Protein AF-A0A849Q2N9-F1 (afdb_monomer)

Se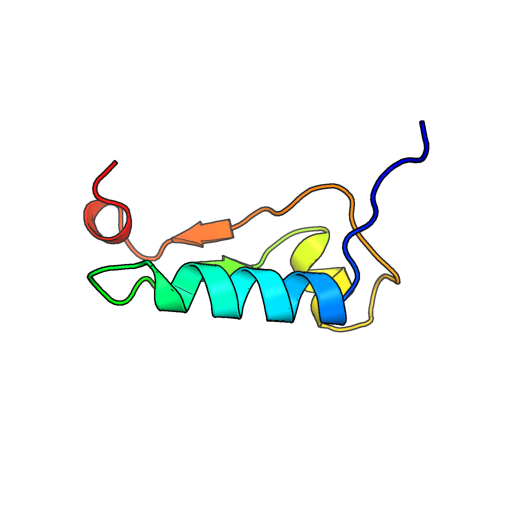quence (60 aa):
MGLKLFDKQYLKKEFEKLNGVLSEHVSLYLIGGGSMSFQKYKPATKDIDVVVRANDELNL

pLDDT: mean 88.31, std 11.21, range [43.81, 96.81]

Mean predicted aligned error: 4.64 Å

Secondary structure (DSSP, 8-state):
-----B-HHHHHHHHHHHHHH-SS---EEEEHHHHHHHTTSSS-BS--EEEES-GGGT--

Structure (mmCIF, N/CA/C/O backbone):
data_AF-A0A849Q2N9-F1
#
_entry.id   AF-A0A849Q2N9-F1
#
loop_
_atom_site.group_PDB
_atom_site.id
_atom_site.type_symbol
_atom_site.label_atom_id
_atom_site.label_alt_id
_atom_site.label_comp_id
_atom_site.label_asym_id
_atom_site.label_e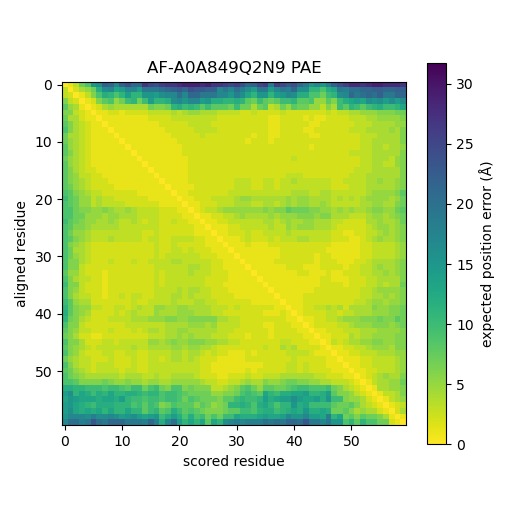ntity_id
_atom_site.label_seq_id
_atom_site.pdbx_PDB_ins_code
_atom_site.Cartn_x
_atom_site.Cartn_y
_atom_site.Cartn_z
_atom_site.occupancy
_atom_site.B_iso_or_equiv
_atom_site.auth_seq_id
_atom_site.auth_comp_id
_atom_site.auth_asym_id
_atom_site.auth_atom_id
_atom_site.pdbx_PDB_model_num
ATOM 1 N N . MET A 1 1 ? 7.133 18.774 -15.225 1.00 43.81 1 MET A N 1
ATOM 2 C CA . MET A 1 1 ? 6.921 18.167 -13.893 1.00 43.81 1 MET A CA 1
ATOM 3 C C . MET A 1 1 ? 6.841 16.659 -14.104 1.00 43.81 1 MET A C 1
ATOM 5 O O . MET A 1 1 ? 5.960 16.220 -14.830 1.00 43.81 1 MET A O 1
ATOM 9 N N . GLY A 1 2 ? 7.837 15.888 -13.656 1.00 57.25 2 GLY A N 1
ATOM 10 C CA . GLY A 1 2 ? 7.908 14.450 -13.950 1.00 57.25 2 GLY A CA 1
ATOM 11 C C . GLY A 1 2 ? 6.817 13.666 -13.220 1.00 57.25 2 G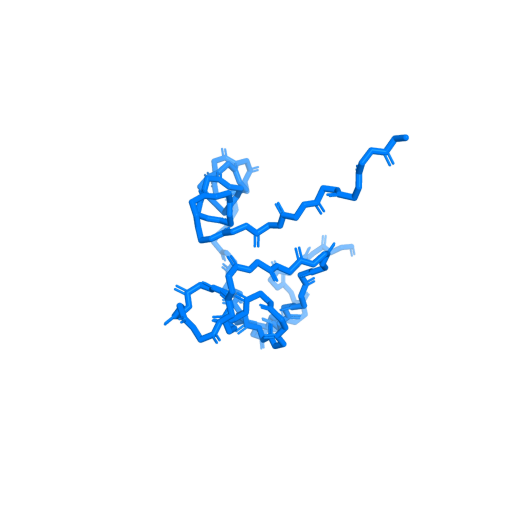LY A C 1
ATOM 12 O O . GLY A 1 2 ? 6.512 13.972 -12.070 1.00 57.25 2 GLY A O 1
ATOM 13 N N . LEU A 1 3 ? 6.229 12.666 -13.882 1.00 66.75 3 LEU A N 1
ATOM 14 C CA . LEU A 1 3 ? 5.294 11.729 -13.254 1.00 66.75 3 LEU A CA 1
ATOM 15 C C . LEU A 1 3 ? 5.992 11.028 -12.082 1.00 66.75 3 LEU A C 1
ATOM 17 O O . LEU A 1 3 ? 6.963 10.300 -12.291 1.00 66.75 3 LEU A O 1
ATOM 21 N N . LYS A 1 4 ? 5.506 11.250 -10.856 1.00 75.62 4 LYS A N 1
ATOM 22 C CA . LYS A 1 4 ? 5.989 10.525 -9.679 1.00 75.62 4 LYS A CA 1
ATOM 23 C C . LYS A 1 4 ? 5.528 9.074 -9.804 1.00 75.62 4 LYS A C 1
ATOM 25 O O . LYS A 1 4 ? 4.335 8.811 -9.923 1.00 75.62 4 LYS A O 1
ATOM 30 N N . LEU A 1 5 ? 6.485 8.157 -9.840 1.00 86.81 5 LEU A N 1
ATOM 31 C CA . LEU A 1 5 ? 6.246 6.722 -9.902 1.00 86.81 5 LEU A CA 1
ATOM 32 C C . LEU A 1 5 ? 6.500 6.110 -8.518 1.00 86.81 5 LEU A C 1
ATOM 34 O O . LEU A 1 5 ? 7.430 6.507 -7.818 1.00 86.81 5 LEU A O 1
ATOM 38 N N . PHE A 1 6 ? 5.658 5.162 -8.125 1.00 92.62 6 PHE A N 1
ATOM 39 C CA . PHE A 1 6 ? 5.681 4.474 -6.840 1.00 92.62 6 PHE A CA 1
ATOM 40 C C . PHE A 1 6 ? 6.281 3.084 -7.030 1.00 92.62 6 PHE A C 1
ATOM 42 O O . PHE A 1 6 ? 5.614 2.160 -7.503 1.00 92.62 6 PHE A O 1
ATOM 49 N N . ASP A 1 7 ? 7.562 2.952 -6.704 1.00 93.38 7 ASP A N 1
ATOM 50 C CA . ASP A 1 7 ? 8.240 1.661 -6.643 1.00 93.38 7 ASP A CA 1
ATOM 51 C C . ASP A 1 7 ? 7.981 0.953 -5.300 1.00 93.38 7 ASP A C 1
ATOM 53 O O . ASP A 1 7 ? 7.342 1.479 -4.385 1.00 93.38 7 ASP A O 1
ATOM 57 N N . LYS A 1 8 ? 8.512 -0.263 -5.156 1.00 94.75 8 LYS A N 1
ATOM 58 C CA . LYS A 1 8 ? 8.386 -1.055 -3.926 1.00 94.75 8 LYS A CA 1
ATOM 59 C C . LYS A 1 8 ? 8.871 -0.319 -2.667 1.00 94.75 8 LYS A C 1
ATOM 61 O O . LYS A 1 8 ? 8.271 -0.474 -1.605 1.00 94.75 8 LYS A O 1
ATOM 66 N N . GLN A 1 9 ? 9.979 0.414 -2.753 1.00 95.00 9 GLN A N 1
ATOM 67 C CA . GLN A 1 9 ? 10.609 1.057 -1.597 1.00 95.00 9 GLN A CA 1
ATOM 68 C C . GLN A 1 9 ? 9.799 2.271 -1.155 1.00 95.00 9 GLN A C 1
ATOM 70 O O . GLN A 1 9 ? 9.604 2.473 0.042 1.00 95.00 9 GLN A O 1
ATOM 75 N N . TYR A 1 10 ? 9.287 3.033 -2.120 1.00 93.75 10 TYR A N 1
ATOM 76 C CA . TYR A 1 10 ? 8.331 4.100 -1.890 1.00 93.75 10 TYR A CA 1
ATOM 77 C C . TYR A 1 10 ? 7.068 3.563 -1.215 1.00 93.75 10 TYR A C 1
ATOM 79 O O . TYR A 1 10 ? 6.730 4.018 -0.127 1.00 93.75 10 TYR A O 1
ATOM 87 N N . LEU A 1 11 ? 6.426 2.544 -1.802 1.00 93.69 11 LEU A N 1
ATOM 88 C CA . LEU A 1 11 ? 5.197 1.953 -1.259 1.00 93.69 11 LEU A CA 1
ATOM 89 C C . LEU A 1 11 ? 5.388 1.471 0.187 1.00 93.69 11 LEU A C 1
ATOM 91 O O . LEU A 1 11 ? 4.573 1.784 1.047 1.00 93.69 11 LEU A O 1
ATOM 95 N N . LYS A 1 12 ? 6.495 0.773 0.484 1.00 94.94 12 LYS A N 1
ATOM 96 C CA . LYS A 1 12 ? 6.801 0.302 1.846 1.00 94.94 12 LYS A CA 1
ATOM 97 C C . LYS A 1 12 ? 6.923 1.458 2.841 1.00 94.94 12 LYS A C 1
ATOM 99 O O . LYS A 1 12 ? 6.323 1.396 3.908 1.00 94.94 12 LYS A O 1
ATOM 104 N N . LYS A 1 13 ? 7.662 2.512 2.481 1.00 95.62 13 LYS A N 1
ATOM 105 C CA . LYS A 1 13 ? 7.841 3.694 3.338 1.00 95.62 13 LYS A CA 1
ATOM 106 C C . LYS A 1 13 ? 6.527 4.423 3.594 1.00 95.62 13 LYS A C 1
ATOM 108 O O . LYS A 1 13 ? 6.304 4.881 4.707 1.00 95.62 13 LYS A O 1
ATOM 113 N N . GLU A 1 14 ? 5.669 4.551 2.585 1.00 93.44 14 GLU A N 1
ATOM 114 C CA . GLU A 1 14 ? 4.369 5.200 2.766 1.00 93.44 14 GLU A CA 1
ATOM 115 C C . GLU A 1 14 ? 3.438 4.366 3.657 1.00 93.44 14 GLU A C 1
ATOM 117 O O . GLU A 1 14 ? 2.810 4.929 4.549 1.00 93.44 14 GLU A O 1
ATOM 122 N N . PHE A 1 15 ? 3.414 3.033 3.522 1.00 93.69 15 PHE A N 1
ATOM 123 C CA . PHE A 1 15 ? 2.652 2.182 4.447 1.00 93.69 15 PHE A CA 1
ATOM 124 C C . PHE A 1 15 ? 3.193 2.227 5.884 1.00 93.69 15 PHE A C 1
ATOM 126 O O . PHE A 1 15 ? 2.404 2.264 6.823 1.00 93.69 15 PHE A O 1
ATOM 133 N N . GLU A 1 16 ? 4.514 2.292 6.078 1.00 95.25 16 GLU A N 1
ATOM 134 C CA . GLU A 1 16 ? 5.121 2.469 7.408 1.00 95.25 16 GLU A CA 1
ATOM 135 C C . GLU A 1 16 ? 4.733 3.818 8.039 1.00 95.25 16 GLU A C 1
ATOM 137 O O . GLU A 1 16 ? 4.411 3.870 9.225 1.00 95.25 16 GLU A O 1
ATOM 142 N N . LYS A 1 17 ? 4.704 4.902 7.250 1.00 95.19 17 LYS A N 1
ATOM 143 C CA . LYS A 1 17 ? 4.229 6.216 7.713 1.00 95.19 17 LYS A CA 1
ATOM 144 C C . LYS A 1 17 ? 2.751 6.194 8.088 1.00 95.19 17 LYS A C 1
ATOM 146 O O . LYS A 1 17 ? 2.406 6.718 9.140 1.00 95.19 17 LYS A O 1
ATOM 151 N N . LEU A 1 18 ? 1.903 5.592 7.249 1.00 91.94 18 LEU A N 1
ATOM 152 C CA . LEU A 1 18 ? 0.471 5.452 7.525 1.00 91.94 18 LEU A CA 1
ATOM 153 C C . LEU A 1 18 ? 0.245 4.678 8.825 1.00 91.94 18 LEU A C 1
ATOM 155 O O . LEU A 1 18 ? -0.474 5.147 9.698 1.00 91.94 18 LEU A O 1
ATOM 159 N N . ASN A 1 19 ? 0.940 3.556 9.011 1.00 92.50 19 ASN A N 1
ATOM 160 C CA . ASN A 1 19 ? 0.857 2.782 10.247 1.00 92.50 19 ASN A CA 1
ATOM 161 C C . ASN A 1 19 ? 1.266 3.590 11.493 1.00 92.50 19 ASN A C 1
ATOM 163 O O . ASN A 1 19 ? 0.736 3.357 12.571 1.00 92.50 19 ASN A O 1
ATOM 167 N N . GLY A 1 20 ? 2.193 4.543 11.361 1.00 94.94 20 GLY A N 1
ATOM 168 C CA . GLY A 1 20 ? 2.621 5.404 12.467 1.00 94.94 20 GLY A CA 1
ATOM 169 C C . GLY A 1 20 ? 1.618 6.487 12.882 1.00 94.94 20 GLY A C 1
ATOM 170 O O . GLY A 1 20 ? 1.796 7.075 13.946 1.00 94.94 20 GLY A O 1
ATOM 171 N N . VAL A 1 21 ? 0.597 6.775 12.067 1.00 94.06 21 VAL A N 1
ATOM 172 C CA . VAL A 1 21 ? -0.404 7.826 12.345 1.00 94.06 21 VAL A CA 1
ATOM 173 C C . VAL A 1 21 ? -1.812 7.286 12.595 1.00 94.06 21 VAL A C 1
ATOM 175 O O . VAL A 1 21 ? -2.680 8.044 13.022 1.00 94.06 21 VAL A O 1
ATOM 178 N N . LEU A 1 22 ? -2.054 6.001 12.329 1.00 89.94 22 LEU A N 1
ATOM 179 C CA . LEU A 1 22 ? -3.338 5.359 12.593 1.00 89.94 22 LEU A CA 1
ATOM 180 C C . LEU A 1 22 ? -3.498 5.076 14.093 1.00 89.94 22 LEU A C 1
ATOM 182 O O . LEU A 1 22 ? -2.593 4.548 14.737 1.00 89.94 22 LEU A O 1
ATOM 186 N N . SER A 1 23 ? -4.665 5.414 14.643 1.00 89.56 23 SER A N 1
ATOM 187 C CA . SER A 1 23 ? -5.020 5.130 16.041 1.00 89.56 23 SER A CA 1
ATOM 188 C C . SER A 1 23 ? -5.365 3.661 16.283 1.00 89.56 23 SER A C 1
ATOM 190 O O . SER A 1 23 ? -5.227 3.173 17.401 1.00 89.56 23 SER A O 1
ATOM 192 N N . GLU A 1 24 ? -5.806 2.960 15.239 1.00 88.31 24 GLU A N 1
ATOM 193 C CA . GLU A 1 24 ? -6.189 1.551 15.266 1.00 88.31 24 GLU A CA 1
ATOM 194 C C . GLU A 1 24 ? -5.602 0.811 14.062 1.00 88.31 24 GLU A C 1
ATOM 196 O O . GLU A 1 24 ? -5.232 1.410 13.051 1.00 88.31 24 GLU A O 1
ATOM 201 N N . HIS A 1 25 ? -5.492 -0.511 14.174 1.00 87.62 25 HIS A N 1
ATOM 202 C CA . HIS A 1 25 ? -4.942 -1.334 13.105 1.00 87.62 25 HIS A CA 1
ATOM 203 C C . HIS A 1 25 ? -5.966 -1.532 11.978 1.00 87.62 25 HIS A C 1
ATOM 205 O O . HIS A 1 25 ? -7.049 -2.062 12.211 1.00 87.62 25 HIS A O 1
ATOM 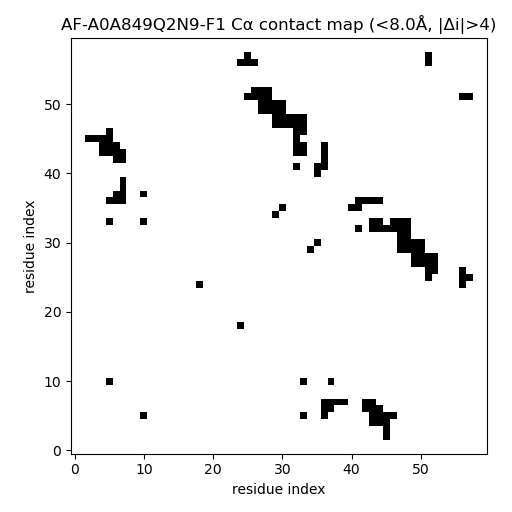211 N N . VAL A 1 26 ? -5.572 -1.215 10.742 1.00 89.25 26 VAL A N 1
ATOM 212 C CA . VAL A 1 26 ? -6.402 -1.363 9.534 1.00 89.25 26 VAL A CA 1
ATOM 213 C C . VAL A 1 26 ? -5.809 -2.428 8.615 1.00 89.25 26 VAL A C 1
ATOM 215 O O . VAL A 1 26 ? -4.615 -2.396 8.308 1.00 89.25 26 VAL A O 1
ATOM 218 N N . SER A 1 27 ? -6.633 -3.366 8.140 1.00 91.06 27 SER A N 1
ATOM 219 C CA . SER A 1 27 ? -6.187 -4.407 7.210 1.00 91.06 27 SER A CA 1
ATOM 220 C C . SER A 1 27 ? -6.418 -3.967 5.764 1.00 91.06 27 SER A C 1
ATOM 222 O O . SER A 1 27 ? -7.538 -3.995 5.258 1.00 91.06 27 SER A O 1
ATOM 224 N N . LEU A 1 28 ? -5.338 -3.590 5.072 1.00 91.69 28 LEU A N 1
ATOM 225 C CA . LEU A 1 28 ? -5.378 -3.213 3.657 1.00 91.69 28 LEU A CA 1
ATOM 226 C C . LEU A 1 28 ? -4.923 -4.364 2.754 1.00 91.69 28 LEU A C 1
ATOM 228 O O . LEU A 1 28 ? -3.847 -4.935 2.935 1.00 91.69 28 LEU A O 1
ATOM 232 N N . TYR A 1 29 ? -5.695 -4.635 1.707 1.00 93.69 29 TYR A N 1
ATOM 233 C CA . TYR A 1 29 ? -5.334 -5.546 0.628 1.00 93.69 29 TYR A CA 1
ATOM 234 C C . TYR A 1 29 ? -4.922 -4.733 -0.595 1.00 93.69 29 TYR A C 1
ATOM 236 O O . TYR A 1 29 ? -5.758 -4.140 -1.276 1.00 93.69 29 TYR A O 1
ATOM 244 N N . LEU A 1 30 ? -3.618 -4.700 -0.872 1.00 94.94 30 LEU A N 1
ATOM 245 C CA . LEU A 1 30 ? -3.068 -3.993 -2.024 1.00 94.94 30 LEU A CA 1
ATOM 246 C C . LEU A 1 30 ? -3.382 -4.749 -3.321 1.00 94.94 30 LEU A C 1
ATOM 248 O O . LEU A 1 30 ? -2.939 -5.887 -3.508 1.00 94.94 30 LEU A O 1
ATOM 252 N N . ILE A 1 31 ? -4.083 -4.087 -4.240 1.00 96.31 31 ILE A N 1
ATOM 253 C CA . ILE A 1 31 ? -4.463 -4.633 -5.547 1.00 96.31 31 ILE A CA 1
ATOM 254 C C . ILE A 1 31 ? -3.869 -3.787 -6.690 1.00 96.31 31 ILE A C 1
ATOM 256 O O . ILE A 1 31 ? -3.062 -2.878 -6.470 1.00 96.31 31 ILE A O 1
ATOM 260 N N . GLY A 1 32 ? -4.177 -4.152 -7.937 1.00 95.94 32 GLY A N 1
ATOM 261 C CA . GLY A 1 32 ? -3.816 -3.362 -9.117 1.00 95.94 32 GLY A CA 1
ATOM 262 C C . GLY A 1 32 ? -2.310 -3.128 -9.312 1.00 95.94 32 GLY A C 1
ATOM 263 O O . GLY A 1 32 ? -1.461 -3.982 -9.029 1.00 95.94 32 GLY A O 1
ATOM 264 N N . GLY A 1 33 ? -1.973 -1.946 -9.840 1.00 95.44 33 GLY A N 1
ATOM 265 C CA . GLY A 1 33 ? -0.603 -1.553 -10.188 1.00 95.44 33 GLY A C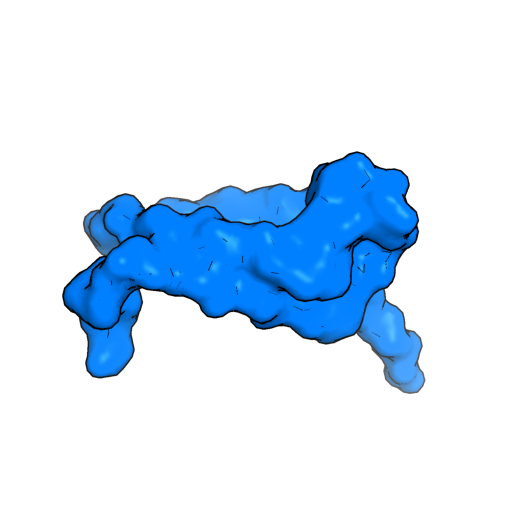A 1
ATOM 266 C C . GLY A 1 33 ? 0.357 -1.522 -8.999 1.00 95.44 33 GLY A C 1
ATOM 267 O O . GLY A 1 33 ? 1.530 -1.889 -9.145 1.00 95.44 33 GLY A O 1
ATOM 268 N N . GLY A 1 34 ? -0.142 -1.147 -7.820 1.00 94.94 34 GLY A N 1
ATOM 269 C CA . GLY A 1 34 ? 0.620 -1.155 -6.573 1.00 94.94 34 GLY A CA 1
ATOM 270 C C . GLY A 1 34 ? 1.039 -2.565 -6.169 1.00 94.94 34 GLY A C 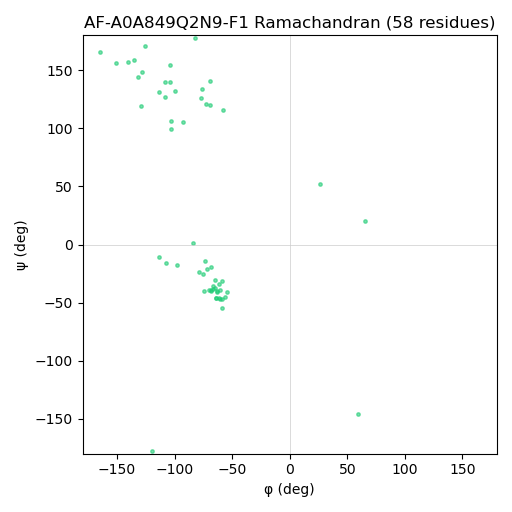1
ATOM 271 O O . GLY A 1 34 ? 2.217 -2.789 -5.893 1.00 94.94 34 GLY A O 1
ATOM 272 N N . SER A 1 35 ? 0.120 -3.534 -6.231 1.00 96.19 35 SER A N 1
ATOM 273 C CA . SER A 1 35 ? 0.405 -4.935 -5.886 1.00 96.19 35 SER A CA 1
ATOM 274 C C . SER A 1 35 ? 1.471 -5.537 -6.796 1.00 96.19 35 SER A C 1
ATOM 276 O O . SER A 1 35 ? 2.455 -6.112 -6.326 1.00 96.19 35 SER A O 1
ATOM 278 N N . MET A 1 36 ? 1.336 -5.314 -8.107 1.00 96.81 36 MET A N 1
ATOM 279 C CA . MET A 1 36 ? 2.328 -5.749 -9.092 1.00 96.81 36 MET A CA 1
ATOM 280 C C . MET A 1 36 ? 3.697 -5.106 -8.849 1.00 96.81 36 MET A C 1
ATOM 282 O O . MET A 1 36 ? 4.722 -5.776 -8.969 1.00 96.81 36 MET A O 1
ATOM 286 N N . SER A 1 37 ? 3.729 -3.826 -8.467 1.00 95.25 37 SER A N 1
ATOM 287 C CA . SER A 1 37 ? 4.985 -3.123 -8.181 1.00 95.25 37 SER A CA 1
ATOM 288 C C . SER A 1 37 ? 5.649 -3.628 -6.898 1.00 95.25 37 SER A C 1
ATOM 290 O O . SER A 1 37 ? 6.860 -3.844 -6.846 1.00 95.25 37 SER A O 1
ATOM 292 N N . PHE A 1 38 ? 4.853 -3.915 -5.869 1.00 93.44 38 PHE A N 1
ATOM 293 C CA . PHE A 1 38 ? 5.336 -4.431 -4.589 1.00 93.44 38 PHE A CA 1
ATOM 294 C C . PHE A 1 38 ? 5.924 -5.849 -4.700 1.00 93.44 38 PHE A C 1
ATOM 296 O O . PHE A 1 38 ? 6.930 -6.181 -4.052 1.00 93.44 38 PHE A O 1
ATOM 303 N N . GLN A 1 39 ? 5.326 -6.665 -5.572 1.00 94.12 39 GLN A N 1
ATOM 304 C CA . GLN A 1 39 ? 5.747 -8.030 -5.895 1.00 94.12 39 GLN A CA 1
ATOM 305 C C . GLN A 1 39 ? 6.854 -8.101 -6.962 1.00 94.12 39 GLN A C 1
ATOM 307 O O . GLN A 1 39 ? 7.311 -9.191 -7.285 1.00 94.12 39 GLN A O 1
ATOM 312 N N . LYS A 1 40 ? 7.345 -6.955 -7.461 1.00 91.88 40 LYS A N 1
ATOM 313 C CA . LYS A 1 40 ? 8.369 -6.848 -8.520 1.00 91.88 40 LYS A CA 1
ATOM 314 C C . LYS A 1 40 ? 7.936 -7.380 -9.898 1.00 91.88 40 LYS A C 1
ATOM 316 O O . LYS A 1 40 ? 8.789 -7.631 -10.743 1.00 91.88 40 LYS A O 1
ATOM 321 N N . TYR A 1 41 ? 6.634 -7.496 -10.155 1.00 95.38 41 TYR A N 1
ATOM 322 C CA . TYR A 1 41 ? 6.095 -7.774 -11.493 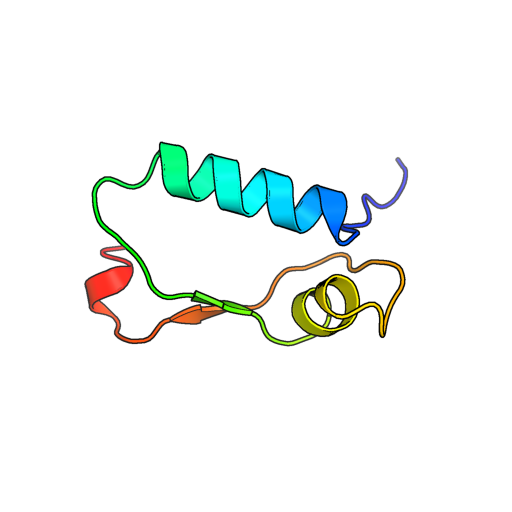1.00 95.38 41 TYR A CA 1
ATOM 323 C C . TYR A 1 41 ? 6.065 -6.527 -12.389 1.00 95.38 41 TYR A C 1
ATOM 325 O O . TYR A 1 41 ? 6.081 -6.636 -13.611 1.00 95.38 41 TYR A O 1
ATOM 333 N N . LYS A 1 42 ? 6.039 -5.332 -11.787 1.00 92.38 42 LYS A N 1
ATOM 334 C CA . LYS A 1 42 ? 6.092 -4.029 -12.463 1.00 92.38 42 LYS A CA 1
ATOM 335 C C . LYS A 1 42 ? 7.150 -3.153 -11.775 1.00 92.38 42 LYS A C 1
ATOM 337 O O . LYS A 1 42 ? 7.283 -3.240 -10.558 1.00 92.38 42 LYS A O 1
ATOM 342 N N . PRO A 1 43 ? 7.913 -2.311 -12.493 1.00 90.75 43 PRO A N 1
ATOM 343 C CA . PRO A 1 43 ? 8.936 -1.480 -11.853 1.00 90.75 43 PRO A CA 1
ATOM 344 C C . PRO A 1 43 ? 8.339 -0.415 -10.923 1.00 90.75 43 PRO A C 1
ATOM 346 O O . PRO A 1 43 ? 8.893 -0.160 -9.857 1.00 90.75 43 PRO A O 1
ATOM 349 N N . ALA A 1 44 ? 7.212 0.191 -11.311 1.00 93.44 44 ALA A N 1
ATOM 350 C CA . ALA A 1 44 ? 6.506 1.178 -10.502 1.00 93.44 44 ALA A CA 1
ATOM 351 C C . ALA A 1 44 ? 5.070 1.427 -10.997 1.00 93.44 44 ALA A C 1
ATOM 353 O O . ALA A 1 44 ? 4.718 1.088 -12.132 1.00 93.44 44 ALA A O 1
ATOM 354 N N . THR A 1 45 ? 4.254 2.081 -10.170 1.00 94.56 45 THR A N 1
ATOM 355 C CA . THR A 1 45 ? 2.874 2.486 -10.488 1.00 94.56 45 THR A CA 1
ATOM 356 C C . THR A 1 45 ? 2.648 3.987 -10.278 1.00 94.56 45 THR A C 1
ATOM 358 O O . THR A 1 45 ? 3.532 4.668 -9.777 1.00 94.56 45 THR A O 1
ATOM 361 N N . LYS A 1 46 ? 1.507 4.535 -10.701 1.00 92.75 46 LYS A N 1
ATOM 362 C CA . LYS A 1 46 ? 1.170 5.967 -10.523 1.00 92.75 46 LYS A CA 1
ATOM 363 C C . LYS A 1 46 ? 0.088 6.199 -9.466 1.00 92.75 46 LYS A C 1
ATOM 365 O O . LYS A 1 46 ? -0.099 7.319 -9.009 1.00 92.75 46 LYS A O 1
ATOM 370 N N . ASP A 1 47 ? -0.606 5.132 -9.117 1.00 91.12 47 ASP A N 1
ATOM 371 C CA . ASP A 1 47 ? -1.820 5.037 -8.325 1.00 91.12 47 ASP A CA 1
ATOM 372 C C . ASP A 1 47 ? -1.734 3.821 -7.392 1.00 91.12 47 ASP A C 1
ATOM 374 O O . ASP A 1 47 ? -0.953 2.890 -7.617 1.00 91.12 47 ASP A O 1
ATOM 378 N N . ILE A 1 48 ? -2.507 3.862 -6.309 1.00 93.00 48 ILE A N 1
ATOM 379 C CA . ILE A 1 48 ? -2.583 2.802 -5.306 1.00 93.00 48 ILE A CA 1
ATOM 380 C C . ILE A 1 48 ? -4.056 2.475 -5.105 1.00 93.00 48 ILE A C 1
ATOM 382 O O . ILE A 1 48 ? -4.818 3.323 -4.652 1.00 93.00 48 ILE A O 1
ATOM 386 N N . ASP A 1 49 ? -4.410 1.229 -5.391 1.00 93.38 49 ASP A N 1
ATOM 387 C CA . ASP A 1 49 ? -5.742 0.688 -5.166 1.00 93.38 49 ASP A CA 1
ATOM 388 C C . ASP A 1 49 ? -5.680 -0.295 -3.995 1.00 93.38 49 ASP A C 1
ATOM 390 O O . ASP A 1 49 ? -4.861 -1.223 -3.987 1.00 93.38 49 ASP A O 1
ATOM 394 N N . VAL A 1 50 ? -6.542 -0.097 -2.999 1.00 93.75 50 VAL A N 1
ATOM 395 C CA . VAL A 1 50 ? -6.653 -0.985 -1.838 1.00 93.75 50 VAL A CA 1
ATOM 396 C C . VAL A 1 50 ? -8.095 -1.417 -1.630 1.00 93.75 50 VAL A C 1
ATOM 398 O O . VAL A 1 50 ? -9.030 -0.671 -1.906 1.00 93.75 50 VAL A O 1
ATOM 401 N N . VAL A 1 51 ? -8.260 -2.626 -1.106 1.00 93.50 51 VAL A N 1
ATOM 402 C CA . VAL A 1 51 ? -9.520 -3.107 -0.535 1.00 93.50 51 VAL A CA 1
ATOM 403 C C . VAL A 1 51 ? -9.340 -3.182 0.975 1.00 93.50 51 VAL A C 1
ATOM 405 O O . VAL A 1 51 ? -8.276 -3.589 1.441 1.00 93.50 51 VAL A O 1
ATOM 408 N N . VAL A 1 52 ? -10.358 -2.794 1.736 1.00 91.00 52 VAL A N 1
ATOM 409 C CA . VAL A 1 52 ? -10.379 -2.945 3.198 1.00 91.00 52 VAL A CA 1
ATOM 410 C C . VAL A 1 52 ? -11.270 -4.105 3.595 1.00 91.00 52 VAL A C 1
ATOM 412 O O . VAL A 1 52 ? -12.169 -4.490 2.845 1.00 91.00 52 VAL A O 1
ATOM 415 N N . ARG A 1 53 ? -11.002 -4.698 4.758 1.00 87.69 53 ARG A N 1
ATOM 416 C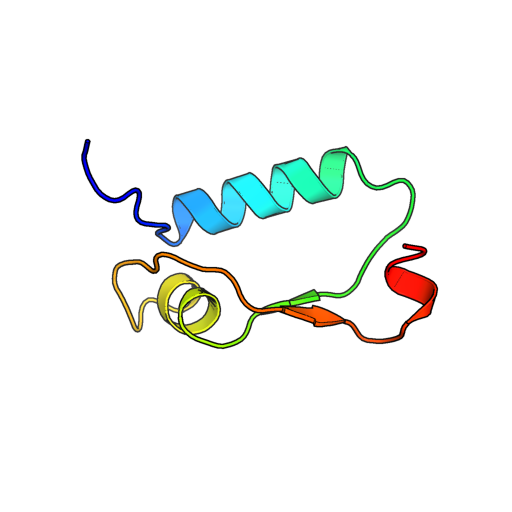 CA . ARG A 1 53 ? -11.728 -5.892 5.191 1.00 87.69 53 ARG A CA 1
ATOM 417 C C . ARG A 1 53 ? -13.188 -5.592 5.525 1.00 87.69 53 ARG A C 1
ATOM 419 O O . ARG A 1 53 ? -14.055 -6.409 5.220 1.00 87.69 53 ARG A O 1
ATOM 426 N N . ALA A 1 54 ? -13.443 -4.453 6.158 1.00 82.38 54 ALA A N 1
ATOM 427 C CA . ALA A 1 54 ? -14.771 -4.022 6.562 1.00 82.38 54 ALA A CA 1
ATOM 428 C C . ALA A 1 54 ? -14.858 -2.489 6.589 1.00 82.38 54 ALA A C 1
ATOM 430 O O . ALA A 1 54 ? -13.843 -1.799 6.677 1.00 82.38 54 ALA A O 1
ATOM 431 N N . ASN A 1 55 ? -16.078 -1.960 6.456 1.00 74.62 55 ASN A N 1
ATOM 432 C CA . ASN A 1 55 ? -16.318 -0.515 6.353 1.00 74.62 55 ASN A CA 1
ATOM 433 C C . ASN A 1 55 ? -15.934 0.247 7.631 1.00 74.62 55 ASN A C 1
ATOM 435 O O . ASN A 1 55 ? -15.538 1.406 7.555 1.00 74.62 55 ASN A O 1
ATOM 439 N N . ASP A 1 56 ? -16.056 -0.399 8.788 1.00 74.88 56 ASP A N 1
ATOM 440 C CA . ASP A 1 56 ? -15.719 0.150 10.103 1.00 74.88 56 ASP A CA 1
ATOM 441 C C . ASP A 1 56 ? -14.206 0.296 10.323 1.00 74.88 56 ASP A C 1
ATOM 443 O O . ASP A 1 56 ? -13.793 1.142 11.108 1.00 74.88 56 ASP A O 1
ATOM 447 N N . GLU A 1 57 ? -13.361 -0.434 9.585 1.00 72.31 57 GLU A N 1
ATOM 448 C CA . GLU A 1 57 ? -11.902 -0.272 9.681 1.00 72.31 57 GLU A CA 1
ATOM 449 C C . GLU A 1 57 ? -11.411 1.080 9.135 1.00 72.31 57 GLU A C 1
ATOM 451 O O . GLU A 1 57 ? -10.299 1.500 9.446 1.00 72.31 57 GLU A O 1
ATOM 456 N N . LEU A 1 58 ? -12.207 1.766 8.308 1.00 69.12 58 LEU A N 1
ATOM 457 C CA . LEU A 1 58 ? -11.823 3.061 7.747 1.00 69.12 58 LEU A CA 1
ATOM 458 C C . LEU A 1 58 ? -12.408 4.259 8.492 1.00 69.12 58 LEU A C 1
ATOM 460 O O . LEU A 1 58 ? -11.860 5.339 8.297 1.00 69.12 58 LEU A O 1
ATOM 464 N N . ASN A 1 59 ? -13.461 4.079 9.310 1.00 63.75 59 ASN A N 1
ATOM 465 C CA . ASN A 1 59 ? -14.182 5.137 10.047 1.00 63.75 59 ASN A CA 1
ATOM 466 C C . ASN A 1 59 ? -14.089 6.527 9.373 1.00 63.75 5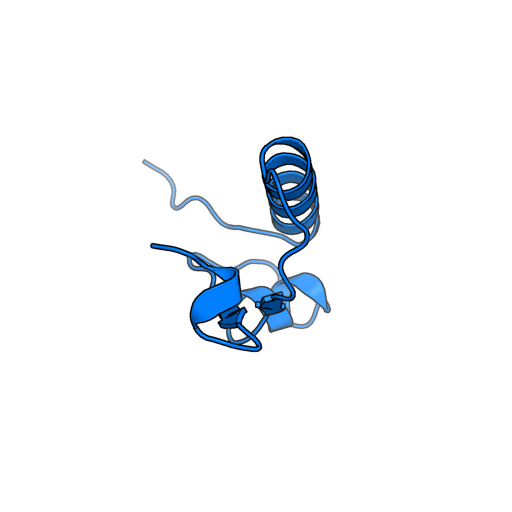9 ASN A C 1
ATOM 468 O O . ASN A 1 59 ? -13.656 7.499 9.997 1.00 63.75 59 ASN A O 1
ATOM 472 N N . LEU A 1 60 ? -14.420 6.584 8.074 1.00 57.53 60 LEU A N 1
ATOM 473 C CA . LEU A 1 60 ? -14.391 7.803 7.257 1.00 57.53 60 LEU A CA 1
ATOM 474 C C . LEU A 1 60 ? -15.619 8.673 7.524 1.00 57.53 60 LEU A C 1
ATOM 476 O O . LEU A 1 60 ? -16.727 8.102 7.643 1.00 57.53 60 LEU A O 1
#

Foldseek 3Di:
DDQDWAALVNLVVVVVVVVVPDPDDWDKDWDDQNVCRNVVVDRTHRDTDIDTPDPVSVVD

Nearest PDB structures (foldseek):
  8tge-assembly1_Z-2  TM=3.576E-01  e=4.001E+00  Methanosarcina mazei Go1

Solvent-accessible surface area (backbone atoms only — not comparable to full-atom values): 3696 Å² total; per-residue (Å²): 134,82,84,71,65,41,29,42,69,54,51,52,51,51,52,54,51,51,63,74,71,51,94,65,91,62,65,74,45,66,34,69,55,36,33,35,9,61,72,66,77,33,82,50,20,80,60,78,47,70,47,65,86,50,78,76,65,63,72,122

Radius of gyration: 12.53 Å; Cα contacts (8 Å, |Δi|>4): 73; chains: 1; bounding box: 27×26×30 Å